Protein AF-A0A3C0PD38-F1 (afdb_monomer_lite)

pLDDT: mean 83.68, std 18.24, range [39.72, 98.31]

Foldseek 3Di:
DVVVPVVPPDPDDDPVNVVVVVVVQCQDPLRDGPLLLLLLCCCCPVVVQDADALVRSCVSSVHDSVCCVPPRVVSCVVVQQWDQDPRHIGGDPVVCVVVVHDRDPVNVVVVVVVVVVVVVVD

Secondary structure (DSSP, 8-state):
-HHHHHTTT-SS--HHHHHHHHHHT---TT---HHHHHHHHIIIIISTT--B-HHHHHHHHT--HHHIIIIIHHHHHHTTSEEEETTEEEE-HHHHHHTT-PPPHHHHHHHHHHHHHTTTT-

Structure (mmCIF, N/CA/C/O backbone):
data_AF-A0A3C0PD38-F1
#
_entry.id   AF-A0A3C0PD38-F1
#
loop_
_atom_site.group_PDB
_atom_site.id
_atom_site.type_symbol
_atom_site.label_atom_id
_atom_site.label_alt_id
_atom_site.label_comp_id
_atom_site.label_asym_id
_atom_site.label_entity_id
_atom_site.label_seq_id
_atom_site.pdbx_PDB_ins_code
_atom_site.Cartn_x
_atom_site.Cartn_y
_atom_site.Cartn_z
_atom_site.occupancy
_atom_site.B_iso_or_equiv
_atom_site.auth_seq_id
_atom_site.auth_comp_id
_atom_site.auth_asym_id
_atom_site.auth_atom_id
_atom_site.pdbx_PDB_model_num
ATOM 1 N N . ILE A 1 1 ? 17.548 2.638 -19.439 1.00 49.53 1 ILE A N 1
ATOM 2 C CA . ILE A 1 1 ? 17.293 2.794 -20.904 1.00 49.53 1 ILE A CA 1
ATOM 3 C C . ILE A 1 1 ? 18.590 3.065 -21.670 1.00 49.53 1 ILE A C 1
ATOM 5 O O . ILE A 1 1 ? 18.827 2.396 -22.665 1.00 49.53 1 ILE A O 1
ATOM 9 N N . ARG A 1 2 ? 19.456 3.977 -21.195 1.00 46.25 2 ARG A N 1
ATOM 10 C CA . ARG A 1 2 ? 20.795 4.201 -21.776 1.00 46.25 2 ARG A CA 1
ATOM 11 C C . ARG A 1 2 ? 21.690 2.953 -21.688 1.00 46.25 2 ARG A C 1
ATOM 13 O O . ARG A 1 2 ? 22.290 2.578 -22.685 1.00 46.25 2 ARG A O 1
ATOM 20 N N . ASP A 1 3 ? 21.625 2.231 -20.573 1.00 52.91 3 ASP A N 1
ATOM 21 C CA . ASP A 1 3 ? 22.458 1.035 -20.338 1.00 52.91 3 ASP A CA 1
ATOM 22 C C . ASP A 1 3 ? 22.044 -0.188 -21.184 1.00 52.91 3 ASP A C 1
ATOM 24 O O . ASP A 1 3 ? 22.813 -1.126 -21.360 1.00 52.91 3 ASP A O 1
ATOM 28 N N . PHE A 1 4 ? 20.839 -0.168 -21.770 1.00 50.34 4 PHE A N 1
ATOM 29 C CA . PHE A 1 4 ? 20.349 -1.220 -22.673 1.00 50.34 4 PHE A CA 1
ATOM 30 C C . PHE A 1 4 ? 20.846 -1.037 -24.118 1.00 50.34 4 PHE A C 1
ATOM 32 O O . PHE A 1 4 ? 20.855 -1.991 -24.895 1.00 50.34 4 PHE A O 1
ATOM 39 N N . ALA A 1 5 ? 21.255 0.183 -24.483 1.00 48.62 5 ALA A N 1
ATOM 40 C CA . ALA A 1 5 ? 21.698 0.519 -25.834 1.00 48.62 5 ALA A CA 1
ATOM 41 C C . ALA A 1 5 ? 23.164 0.125 -26.091 1.00 48.62 5 ALA A C 1
ATOM 43 O O . ALA A 1 5 ? 23.500 -0.248 -27.213 1.00 48.62 5 ALA A O 1
ATOM 44 N N . GLU A 1 6 ? 24.022 0.141 -25.065 1.00 50.97 6 GLU A N 1
ATOM 45 C CA . GLU A 1 6 ? 25.447 -0.198 -25.215 1.00 50.97 6 GLU A CA 1
ATOM 46 C C . GLU A 1 6 ? 25.694 -1.705 -25.390 1.00 50.97 6 GLU A C 1
ATOM 48 O O . GLU A 1 6 ? 26.597 -2.100 -26.123 1.00 50.97 6 GLU A O 1
ATOM 53 N N . VAL A 1 7 ? 24.859 -2.562 -24.794 1.00 54.03 7 VAL A N 1
ATOM 54 C CA . VAL A 1 7 ? 25.042 -4.028 -24.829 1.00 54.03 7 VAL A CA 1
ATOM 55 C C . VAL A 1 7 ? 24.660 -4.648 -26.184 1.00 54.03 7 VAL A C 1
ATOM 57 O O . VAL A 1 7 ? 25.161 -5.714 -26.535 1.00 54.03 7 VAL A O 1
ATOM 60 N N . TYR A 1 8 ? 23.804 -3.990 -26.975 1.00 49.66 8 TYR A N 1
ATOM 61 C CA . TYR A 1 8 ? 23.198 -4.590 -28.176 1.00 49.66 8 TYR A CA 1
ATOM 62 C C . TYR A 1 8 ? 23.693 -4.043 -29.521 1.00 49.66 8 TYR A C 1
ATOM 64 O O . TYR A 1 8 ? 23.211 -4.497 -30.559 1.00 49.66 8 TYR A O 1
ATOM 72 N N . GLY A 1 9 ? 24.655 -3.112 -29.532 1.00 49.47 9 GLY A N 1
ATOM 73 C CA . GLY A 1 9 ? 25.389 -2.732 -30.748 1.00 49.47 9 GLY A CA 1
ATOM 74 C C . GLY A 1 9 ? 24.512 -2.355 -31.953 1.00 49.47 9 GLY A C 1
ATOM 75 O O . GLY A 1 9 ? 24.813 -2.757 -33.076 1.00 49.47 9 GLY A O 1
ATOM 76 N N . LYS A 1 10 ? 23.406 -1.628 -31.739 1.00 45.59 10 LYS A N 1
ATOM 77 C CA . LYS A 1 10 ? 22.510 -1.175 -32.816 1.00 45.59 10 LYS A CA 1
ATOM 78 C C . LYS A 1 10 ? 22.329 0.344 -32.805 1.00 45.59 10 LYS A C 1
ATOM 80 O O . LYS A 1 10 ? 21.759 0.897 -31.873 1.00 45.59 10 LYS A O 1
ATOM 85 N N . ASP A 1 11 ? 22.711 0.980 -33.912 1.00 54.31 11 ASP A N 1
ATOM 86 C CA . ASP A 1 11 ? 22.660 2.434 -34.165 1.00 54.31 11 ASP A CA 1
ATOM 87 C C . ASP A 1 11 ? 21.245 3.047 -34.271 1.00 54.31 11 ASP A C 1
ATOM 89 O O . ASP A 1 11 ? 21.104 4.243 -34.534 1.00 54.31 11 ASP A O 1
ATOM 93 N N . LYS A 1 12 ? 20.167 2.267 -34.096 1.00 52.59 12 LYS A N 1
ATOM 94 C CA . LYS A 1 12 ? 18.786 2.773 -34.162 1.00 52.59 12 LYS A CA 1
ATOM 95 C C . LYS A 1 12 ? 17.900 2.129 -33.102 1.00 52.59 12 LYS A C 1
ATOM 97 O O . LYS A 1 12 ? 17.667 0.923 -33.125 1.00 52.59 12 LYS A O 1
ATOM 102 N N . ILE A 1 13 ? 17.389 2.968 -32.202 1.00 55.41 13 ILE A N 1
ATOM 103 C CA . ILE A 1 13 ? 16.310 2.634 -31.270 1.00 55.41 13 ILE A CA 1
ATOM 104 C C . ILE A 1 13 ? 15.042 2.461 -32.111 1.00 55.41 13 ILE A C 1
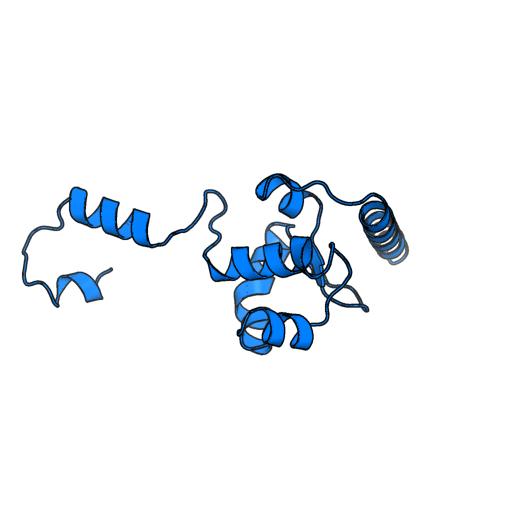ATOM 106 O O . ILE A 1 13 ? 14.515 3.431 -32.653 1.00 55.41 13 ILE A O 1
ATOM 110 N N . ASP A 1 14 ? 14.609 1.216 -32.285 1.00 62.34 14 ASP A N 1
ATOM 111 C CA . ASP A 1 14 ? 13.390 0.880 -33.016 1.00 62.34 14 ASP A CA 1
ATOM 112 C C . ASP A 1 14 ? 12.164 1.091 -32.115 1.00 62.34 14 ASP A C 1
ATOM 114 O O . ASP A 1 14 ? 12.176 0.707 -30.940 1.00 62.34 14 ASP A O 1
ATOM 118 N N . LEU A 1 15 ? 11.101 1.685 -32.664 1.00 62.34 15 LEU A N 1
ATOM 119 C CA . LEU A 1 15 ? 9.854 1.985 -31.952 1.00 62.34 15 LEU A CA 1
ATOM 120 C C . LEU A 1 15 ? 9.262 0.715 -31.315 1.00 62.34 15 LEU A C 1
ATOM 122 O O . LEU A 1 15 ? 8.740 0.754 -30.201 1.00 62.34 15 LEU A O 1
ATOM 126 N N . GLU A 1 16 ? 9.425 -0.425 -31.991 1.00 62.41 16 GLU A N 1
ATOM 127 C CA . GLU A 1 16 ? 8.956 -1.733 -31.534 1.00 62.41 16 GLU A CA 1
ATOM 128 C C . GLU A 1 16 ? 9.721 -2.241 -30.292 1.00 62.41 16 GLU A C 1
ATOM 130 O O . GLU A 1 16 ? 9.134 -2.848 -29.394 1.00 62.41 16 GLU A O 1
ATOM 135 N N . VAL A 1 17 ? 11.027 -1.957 -30.195 1.00 61.56 17 VAL A N 1
ATOM 136 C CA . VAL A 1 17 ? 11.865 -2.332 -29.039 1.00 61.56 17 VAL A CA 1
ATOM 137 C C . VAL A 1 17 ? 11.548 -1.443 -27.839 1.00 61.56 17 VAL A C 1
ATOM 139 O O . VAL A 1 17 ? 11.459 -1.940 -26.718 1.00 61.56 17 VAL A O 1
ATOM 142 N N . THR A 1 18 ? 11.306 -0.148 -28.059 1.00 60.69 18 THR A N 1
ATOM 143 C CA . THR A 1 18 ? 10.853 0.763 -26.998 1.00 60.69 18 THR A CA 1
ATOM 144 C C . THR A 1 18 ? 9.465 0.386 -26.485 1.00 60.69 18 THR A C 1
ATOM 146 O O . THR A 1 18 ? 9.264 0.358 -25.277 1.00 60.69 18 THR A O 1
ATOM 149 N N . GLN A 1 19 ? 8.523 0.026 -27.362 1.00 59.09 19 GLN A N 1
ATOM 150 C CA . GLN A 1 19 ? 7.186 -0.418 -26.948 1.00 59.09 19 GLN A CA 1
ATOM 151 C C . GLN A 1 19 ? 7.215 -1.739 -26.174 1.00 59.09 19 GLN A C 1
ATOM 153 O O . GLN A 1 19 ? 6.523 -1.868 -25.168 1.00 59.09 19 GLN A O 1
ATOM 158 N N . LYS A 1 20 ? 8.057 -2.700 -26.573 1.00 59.00 20 LYS A N 1
ATOM 159 C CA . LYS A 1 20 ? 8.270 -3.928 -25.791 1.00 59.00 20 LYS A CA 1
ATOM 160 C C . LYS A 1 20 ? 8.930 -3.642 -24.442 1.00 59.00 20 LYS A C 1
ATOM 162 O O . LYS A 1 20 ? 8.485 -4.191 -23.445 1.00 59.00 20 LYS A O 1
ATOM 167 N N . ALA A 1 21 ? 9.923 -2.755 -24.380 1.00 57.31 21 ALA A N 1
ATOM 168 C CA . ALA A 1 21 ? 10.560 -2.362 -23.121 1.00 57.31 21 ALA A CA 1
ATOM 169 C C . ALA A 1 21 ? 9.600 -1.623 -22.167 1.00 57.31 21 ALA A C 1
ATOM 171 O O . ALA A 1 21 ? 9.647 -1.863 -20.966 1.00 57.31 21 ALA A O 1
ATOM 172 N N . LEU A 1 22 ? 8.708 -0.772 -22.690 1.00 57.03 22 LEU A N 1
ATOM 173 C CA . LEU A 1 22 ? 7.661 -0.097 -21.911 1.00 57.03 22 LEU A CA 1
ATOM 174 C C . LEU A 1 22 ? 6.601 -1.085 -21.395 1.00 57.03 22 LEU A C 1
ATOM 176 O O . LEU A 1 22 ? 6.222 -0.998 -20.234 1.00 57.03 22 LEU A O 1
ATOM 180 N N . ASN A 1 23 ? 6.189 -2.063 -22.211 1.00 56.81 23 ASN A N 1
ATOM 181 C CA . ASN A 1 23 ? 5.272 -3.130 -21.784 1.00 56.81 23 ASN A CA 1
ATOM 182 C C . ASN A 1 23 ? 5.890 -4.081 -20.742 1.00 56.81 23 ASN A C 1
ATOM 184 O O . ASN A 1 23 ? 5.158 -4.663 -19.950 1.00 56.81 23 ASN A O 1
ATOM 188 N N . ILE A 1 24 ? 7.217 -4.239 -20.726 1.00 54.88 24 ILE A N 1
ATOM 189 C CA . ILE A 1 24 ? 7.940 -5.068 -19.745 1.00 54.88 24 ILE A CA 1
ATOM 190 C C . ILE A 1 24 ? 8.006 -4.405 -18.364 1.00 54.88 24 ILE A C 1
ATOM 192 O O . ILE A 1 24 ? 8.205 -5.102 -17.376 1.00 54.88 24 ILE A O 1
ATOM 196 N N . MET A 1 25 ? 7.831 -3.084 -18.259 1.00 58.78 25 MET A N 1
ATOM 197 C CA . MET A 1 25 ? 7.907 -2.425 -16.951 1.00 58.78 25 MET A CA 1
ATOM 198 C C . MET A 1 25 ? 6.689 -2.707 -16.058 1.00 58.78 25 MET A C 1
ATOM 200 O O . MET A 1 25 ? 6.743 -2.369 -14.885 1.00 58.78 25 MET A O 1
ATOM 204 N N . GLU A 1 26 ? 5.624 -3.337 -16.581 1.00 64.75 26 GLU A N 1
ATOM 205 C CA . GLU A 1 26 ? 4.433 -3.776 -15.821 1.00 64.75 26 GLU A CA 1
ATOM 206 C C . GLU A 1 26 ? 3.812 -2.689 -14.922 1.00 64.75 26 GLU A C 1
ATOM 208 O O . GLU A 1 26 ? 3.115 -2.981 -13.947 1.00 64.75 26 GLU A O 1
ATOM 213 N N . VAL A 1 27 ? 4.033 -1.421 -15.271 1.00 74.69 27 VAL A N 1
ATOM 214 C CA . VAL A 1 27 ? 3.495 -0.267 -14.557 1.00 74.69 27 VAL A CA 1
ATOM 215 C C . VAL A 1 27 ? 2.053 -0.046 -15.008 1.00 74.69 27 VAL A C 1
ATOM 217 O O . VAL A 1 27 ? 1.785 -0.034 -16.209 1.00 74.69 27 VAL A O 1
ATOM 220 N N . ASP A 1 28 ? 1.112 0.072 -14.070 1.00 83.25 28 ASP A N 1
ATOM 221 C CA . ASP A 1 28 ? -0.282 0.377 -14.428 1.00 83.25 28 ASP A CA 1
ATOM 222 C C . ASP A 1 28 ? -0.526 1.871 -14.707 1.00 83.25 28 ASP A C 1
ATOM 224 O O . ASP A 1 28 ? 0.374 2.706 -14.615 1.00 83.25 28 ASP A O 1
ATOM 228 N N . ASP A 1 29 ? -1.773 2.218 -15.029 1.00 81.88 29 ASP A N 1
ATOM 229 C CA . ASP A 1 29 ? -2.192 3.592 -15.331 1.00 81.88 29 ASP A CA 1
ATOM 230 C C . ASP A 1 29 ? -1.982 4.576 -14.161 1.00 81.88 29 ASP A C 1
ATOM 232 O O . ASP A 1 29 ? -1.978 5.791 -14.368 1.00 81.88 29 ASP A O 1
ATOM 236 N N . MET A 1 30 ? -1.805 4.072 -12.933 1.00 87.06 30 MET A N 1
ATOM 237 C CA . MET A 1 30 ? -1.493 4.862 -11.739 1.00 87.06 30 MET A CA 1
ATOM 238 C C . MET A 1 30 ? 0.005 4.915 -11.441 1.00 87.06 30 MET A C 1
ATOM 240 O O . MET A 1 30 ? 0.386 5.497 -10.433 1.00 87.06 30 MET A O 1
ATOM 244 N N . GLY A 1 31 ? 0.863 4.358 -12.296 1.00 87.69 31 GLY A N 1
ATOM 245 C CA . GLY A 1 31 ? 2.299 4.357 -12.056 1.00 87.69 31 GLY A CA 1
ATOM 246 C C . GLY A 1 31 ? 2.766 3.262 -11.096 1.00 87.69 31 GLY A C 1
ATOM 247 O O . GLY A 1 31 ? 3.928 3.300 -10.704 1.00 87.69 31 GLY A O 1
ATOM 248 N N . LEU A 1 32 ? 1.904 2.302 -10.729 1.00 91.88 32 LEU A N 1
ATOM 249 C CA . LEU A 1 32 ? 2.245 1.250 -9.770 1.00 91.88 32 LEU A CA 1
ATOM 250 C C . LEU A 1 32 ? 2.986 0.108 -10.450 1.00 91.88 32 LEU A C 1
ATOM 252 O O . LEU A 1 32 ? 2.487 -0.466 -11.428 1.00 91.88 32 LEU A O 1
ATOM 256 N N . ASP A 1 33 ? 4.135 -0.257 -9.896 1.00 91.44 33 ASP A N 1
ATOM 257 C CA . ASP A 1 33 ? 4.883 -1.435 -10.320 1.00 91.44 33 ASP A CA 1
ATOM 258 C C . ASP A 1 33 ? 4.364 -2.723 -9.648 1.00 91.44 33 ASP A C 1
ATOM 260 O O . ASP A 1 33 ? 3.334 -2.747 -8.964 1.00 91.44 33 ASP A O 1
ATOM 264 N N . TYR A 1 34 ? 5.051 -3.841 -9.886 1.00 91.88 34 TYR A N 1
ATOM 265 C CA . TYR A 1 34 ? 4.706 -5.126 -9.278 1.00 91.88 34 TYR A CA 1
ATOM 266 C C . TYR A 1 34 ? 4.734 -5.082 -7.742 1.00 91.88 34 TYR A C 1
ATOM 268 O O . TYR A 1 34 ? 3.852 -5.655 -7.095 1.00 91.88 34 TYR A O 1
ATOM 276 N N . THR A 1 35 ? 5.723 -4.415 -7.153 1.00 92.75 35 THR A N 1
ATOM 277 C CA . THR A 1 35 ? 5.927 -4.383 -5.704 1.00 92.75 35 THR A CA 1
ATOM 278 C C . THR A 1 35 ? 4.852 -3.546 -5.022 1.00 92.75 35 THR A C 1
ATOM 280 O O . THR A 1 35 ? 4.270 -4.000 -4.031 1.00 92.75 35 THR A O 1
ATOM 283 N N . ASP A 1 36 ? 4.492 -2.399 -5.602 1.00 95.12 36 ASP A N 1
ATOM 284 C CA . ASP A 1 36 ? 3.366 -1.580 -5.146 1.00 95.12 36 ASP A CA 1
ATOM 285 C C . ASP A 1 36 ? 2.066 -2.395 -5.120 1.00 95.12 36 ASP A C 1
ATOM 287 O O . ASP A 1 36 ? 1.373 -2.485 -4.097 1.00 95.12 36 ASP A O 1
ATOM 291 N N . LYS A 1 37 ? 1.754 -3.048 -6.248 1.00 95.81 37 LYS A 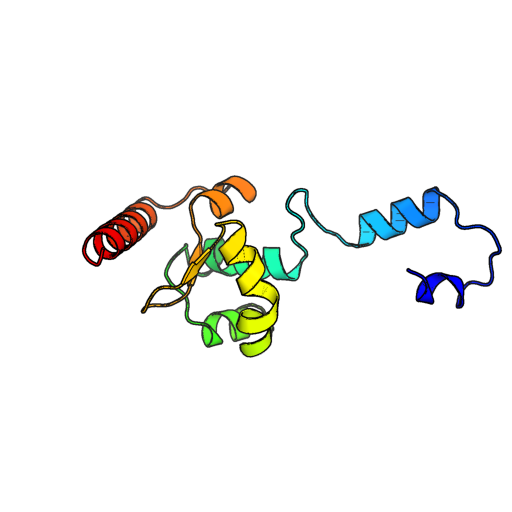N 1
ATOM 292 C CA . LYS A 1 37 ? 0.565 -3.897 -6.399 1.00 95.81 37 LYS A CA 1
ATOM 293 C C . LYS A 1 37 ? 0.572 -5.035 -5.386 1.00 95.81 37 LYS A C 1
ATOM 295 O O . LYS A 1 37 ? -0.449 -5.285 -4.746 1.00 95.81 37 LYS A O 1
ATOM 300 N N . ASN A 1 38 ? 1.712 -5.699 -5.203 1.00 96.75 38 ASN A N 1
ATOM 301 C CA . ASN A 1 38 ? 1.865 -6.795 -4.254 1.00 96.75 38 ASN A CA 1
ATOM 302 C C . ASN A 1 38 ? 1.622 -6.337 -2.807 1.00 96.75 38 ASN A C 1
ATOM 304 O O . ASN A 1 38 ? 0.916 -7.020 -2.062 1.00 96.75 38 ASN A O 1
ATOM 308 N N . LEU A 1 39 ? 2.131 -5.165 -2.412 1.00 97.62 39 LEU A N 1
ATOM 309 C CA . LEU A 1 39 ? 1.901 -4.591 -1.083 1.00 97.62 39 LEU A CA 1
ATOM 310 C C . LEU A 1 39 ? 0.405 -4.348 -0.834 1.00 97.62 39 LEU A C 1
ATOM 312 O O . LEU A 1 39 ? -0.146 -4.767 0.189 1.00 97.62 39 LEU A O 1
ATOM 316 N N . ILE A 1 40 ? -0.268 -3.706 -1.792 1.00 98.00 40 ILE A N 1
ATOM 317 C CA . ILE A 1 40 ? -1.686 -3.348 -1.691 1.00 98.00 40 ILE A CA 1
ATOM 318 C C . ILE A 1 40 ? -2.567 -4.597 -1.677 1.00 98.00 40 ILE A C 1
ATOM 320 O O . ILE A 1 40 ? -3.399 -4.760 -0.782 1.00 98.00 40 ILE A O 1
ATOM 324 N N . LEU A 1 41 ? -2.365 -5.508 -2.627 1.00 97.81 41 LEU A N 1
ATOM 325 C CA . LEU A 1 41 ? -3.136 -6.746 -2.716 1.00 97.81 41 LEU A CA 1
ATOM 326 C C . LEU A 1 41 ? -2.877 -7.658 -1.515 1.00 97.81 41 LEU A C 1
ATOM 328 O O . LEU A 1 41 ? -3.804 -8.304 -1.036 1.00 97.81 41 LEU A O 1
ATOM 332 N N . THR A 1 42 ? -1.672 -7.653 -0.942 1.00 98.31 42 THR A N 1
ATOM 333 C CA . THR A 1 42 ? -1.400 -8.353 0.319 1.00 98.31 42 THR A CA 1
ATOM 334 C C . THR A 1 42 ? -2.263 -7.796 1.454 1.00 98.31 42 THR A C 1
ATOM 336 O O . THR A 1 42 ? -2.915 -8.561 2.168 1.00 98.31 42 THR A O 1
ATOM 339 N N . MET A 1 43 ? -2.345 -6.473 1.614 1.00 98.19 43 MET A N 1
ATOM 340 C CA . MET A 1 43 ? -3.222 -5.862 2.623 1.00 98.19 43 MET A CA 1
ATOM 341 C C . MET A 1 43 ? -4.705 -6.178 2.386 1.00 98.19 43 MET A C 1
ATOM 343 O O . MET A 1 43 ? -5.420 -6.513 3.335 1.00 98.19 43 MET A O 1
ATOM 347 N N . ILE A 1 44 ? -5.171 -6.092 1.138 1.00 98.12 44 ILE A N 1
ATOM 348 C CA . ILE A 1 44 ? -6.583 -6.299 0.799 1.00 98.12 44 ILE A CA 1
ATOM 349 C C . ILE A 1 44 ? -6.966 -7.779 0.902 1.00 98.12 44 ILE A C 1
ATOM 351 O O . ILE A 1 44 ? -7.852 -8.122 1.684 1.00 98.12 44 ILE A O 1
ATOM 355 N N . ASP A 1 45 ? -6.286 -8.653 0.162 1.00 97.19 45 ASP A N 1
ATOM 356 C CA . ASP A 1 45 ? -6.710 -10.038 -0.050 1.00 97.19 45 ASP A CA 1
ATOM 357 C C . ASP A 1 45 ? -6.193 -10.979 1.055 1.00 97.19 45 ASP A C 1
ATOM 359 O O . ASP A 1 45 ? -6.911 -11.878 1.494 1.00 97.19 45 ASP A O 1
ATOM 363 N N . ARG A 1 46 ? -4.965 -10.779 1.561 1.00 97.06 46 ARG A N 1
ATOM 364 C CA . ARG A 1 46 ? -4.373 -11.674 2.579 1.00 97.06 46 ARG A CA 1
ATOM 365 C C . ARG A 1 46 ? -4.756 -11.280 4.001 1.00 97.06 46 ARG A C 1
ATOM 367 O O . ARG A 1 46 ? -4.998 -12.147 4.841 1.00 97.06 46 ARG A O 1
ATOM 374 N N . PHE A 1 47 ? -4.822 -9.980 4.278 1.00 97.00 47 PHE A N 1
ATOM 375 C CA . PHE A 1 47 ? -5.165 -9.452 5.602 1.00 97.00 47 PHE A CA 1
ATOM 376 C C . PHE A 1 47 ? -6.618 -8.977 5.721 1.00 97.00 47 PHE A C 1
ATOM 378 O O . PHE A 1 47 ? -7.018 -8.485 6.782 1.00 97.00 47 PHE A O 1
ATOM 385 N N . ASN A 1 48 ? -7.435 -9.179 4.679 1.00 96.12 48 ASN A N 1
ATOM 386 C CA . ASN A 1 48 ? -8.843 -8.772 4.629 1.00 96.12 48 ASN A CA 1
ATOM 387 C C . ASN A 1 48 ? -9.033 -7.282 4.966 1.00 96.12 48 ASN A C 1
ATOM 389 O O . ASN A 1 48 ? -9.973 -6.909 5.674 1.00 96.12 48 ASN A O 1
ATOM 393 N N . GLY A 1 49 ? -8.087 -6.439 4.547 1.00 94.56 49 GLY A N 1
ATOM 394 C CA . GLY A 1 49 ? -8.125 -5.001 4.783 1.00 94.56 49 GLY A CA 1
ATOM 395 C C . GLY A 1 49 ? -7.862 -4.548 6.218 1.00 94.56 49 GLY A C 1
ATOM 396 O O . GLY A 1 49 ? -7.979 -3.356 6.494 1.00 94.56 49 GLY A O 1
ATOM 397 N N . LYS A 1 50 ? -7.548 -5.456 7.150 1.00 95.31 50 LYS A N 1
ATOM 398 C CA . LYS A 1 50 ? -7.241 -5.091 8.543 1.00 95.31 50 LYS A CA 1
ATOM 399 C C . LYS A 1 50 ? -5.901 -4.343 8.621 1.00 95.31 50 LYS A C 1
ATOM 401 O O . LYS A 1 50 ? -5.040 -4.597 7.786 1.00 95.31 50 LYS A O 1
ATOM 406 N N . PRO A 1 51 ? -5.685 -3.477 9.632 1.00 96.12 51 PRO A N 1
ATOM 407 C CA . PRO A 1 51 ? -4.389 -2.833 9.838 1.00 96.12 51 PRO A CA 1
ATOM 408 C C . PRO A 1 51 ? -3.248 -3.853 9.961 1.00 96.12 51 PRO A C 1
ATOM 410 O O . PRO A 1 51 ? -3.363 -4.806 10.735 1.00 96.12 51 PRO A O 1
ATOM 413 N N . VAL A 1 52 ? -2.156 -3.637 9.222 1.00 97.81 52 VAL A N 1
ATOM 414 C CA . VAL A 1 52 ? -0.994 -4.542 9.176 1.00 97.81 52 VAL A CA 1
ATOM 415 C C . VAL A 1 52 ? 0.283 -3.814 9.601 1.00 97.81 52 VAL A C 1
ATOM 417 O O . VAL A 1 52 ? 0.555 -2.701 9.151 1.00 97.81 52 VAL A O 1
ATOM 420 N N . GLY A 1 53 ? 1.078 -4.419 10.485 1.00 98.00 53 GLY A N 1
ATOM 421 C CA . GLY A 1 53 ? 2.377 -3.871 10.894 1.00 98.00 53 GLY A CA 1
ATOM 422 C C . GLY A 1 53 ? 3.420 -3.919 9.770 1.00 98.00 53 GLY A C 1
ATOM 423 O O . GLY A 1 53 ? 3.329 -4.773 8.890 1.00 98.00 53 GLY A O 1
ATOM 424 N N . LEU A 1 54 ? 4.425 -3.036 9.821 1.00 97.88 54 LEU A N 1
ATOM 425 C CA . LEU A 1 54 ? 5.476 -2.948 8.792 1.00 97.88 54 LEU A CA 1
ATOM 426 C C . LEU A 1 54 ? 6.220 -4.273 8.613 1.00 97.88 54 LEU A C 1
ATOM 428 O O . LEU A 1 54 ? 6.265 -4.802 7.511 1.00 97.88 54 LEU A O 1
ATOM 432 N N . ASP A 1 55 ? 6.708 -4.857 9.709 1.00 98.00 55 ASP A N 1
ATOM 433 C CA . ASP A 1 55 ? 7.455 -6.122 9.682 1.00 98.00 55 ASP A CA 1
ATOM 434 C C . ASP A 1 55 ? 6.602 -7.287 9.158 1.00 98.00 55 ASP A C 1
ATOM 436 O O . ASP A 1 55 ? 7.086 -8.215 8.507 1.00 98.00 55 ASP A O 1
ATOM 440 N N . THR A 1 56 ? 5.294 -7.243 9.423 1.00 98.19 56 THR A N 1
ATOM 441 C CA . THR A 1 56 ? 4.341 -8.231 8.906 1.00 98.19 56 THR A CA 1
ATOM 442 C C . THR A 1 56 ? 4.132 -8.070 7.402 1.00 98.19 56 THR A C 1
ATOM 444 O O . THR A 1 56 ? 4.042 -9.076 6.701 1.00 98.19 56 THR A O 1
ATOM 447 N N . LEU A 1 57 ? 4.078 -6.835 6.896 1.00 97.50 57 LEU A N 1
ATOM 448 C CA . LEU A 1 57 ? 4.036 -6.583 5.456 1.00 97.50 57 LEU A CA 1
ATOM 449 C C . LEU A 1 57 ? 5.330 -7.035 4.788 1.00 97.50 57 LEU A C 1
ATOM 451 O O . LEU A 1 57 ? 5.252 -7.869 3.897 1.00 97.50 57 LEU A O 1
ATOM 455 N N . ALA A 1 58 ? 6.481 -6.593 5.297 1.00 97.88 58 ALA A N 1
ATOM 456 C CA . ALA A 1 58 ? 7.809 -6.967 4.815 1.00 97.88 58 ALA A CA 1
ATOM 457 C C . ALA A 1 58 ? 7.959 -8.491 4.681 1.00 97.88 58 ALA A C 1
ATOM 459 O O . ALA A 1 58 ? 8.216 -9.020 3.601 1.00 97.88 58 ALA A O 1
ATOM 460 N N . SER A 1 59 ? 7.667 -9.229 5.755 1.00 97.88 59 SER A N 1
ATOM 461 C CA . SER A 1 59 ? 7.722 -10.696 5.740 1.00 97.88 59 SER A CA 1
ATOM 462 C C . SER A 1 59 ? 6.691 -11.359 4.820 1.00 97.88 59 SER A C 1
ATOM 464 O O . SER A 1 59 ? 6.945 -12.447 4.305 1.00 97.88 59 SER A O 1
ATOM 466 N N . SER A 1 60 ? 5.530 -10.736 4.598 1.00 97.38 60 SER A N 1
ATOM 467 C CA . SER A 1 60 ? 4.477 -11.294 3.739 1.00 97.38 60 SER 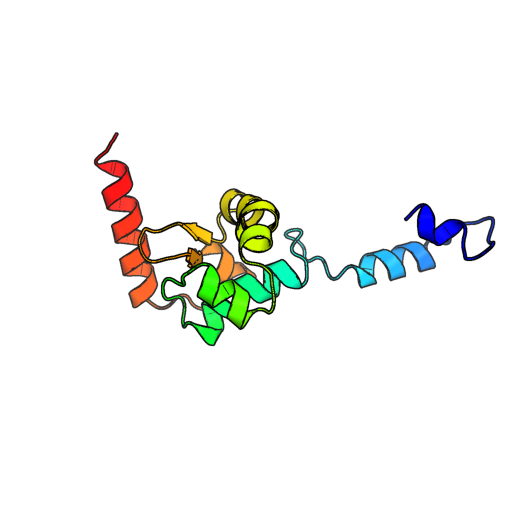A CA 1
ATOM 468 C C . SER A 1 60 ? 4.718 -11.046 2.254 1.00 97.38 60 SER A C 1
ATOM 470 O O . SER A 1 60 ? 4.286 -11.871 1.447 1.00 97.38 60 SER A O 1
ATOM 472 N N . THR A 1 61 ? 5.375 -9.938 1.908 1.00 96.12 61 THR A N 1
ATOM 473 C CA . THR A 1 61 ? 5.706 -9.555 0.530 1.00 96.12 61 THR A CA 1
ATOM 474 C C . THR A 1 61 ? 7.109 -9.984 0.109 1.00 96.12 61 THR A C 1
ATOM 476 O O . THR A 1 61 ? 7.368 -10.042 -1.088 1.00 96.12 61 THR A O 1
ATOM 479 N N . GLY A 1 62 ? 7.984 -10.337 1.058 1.00 96.38 62 GLY A N 1
ATOM 480 C CA . GLY A 1 62 ? 9.388 -10.666 0.790 1.00 96.38 62 GLY A CA 1
ATOM 481 C C . GLY A 1 62 ? 10.285 -9.436 0.628 1.00 96.38 62 GLY A C 1
ATOM 482 O O . GLY A 1 62 ? 11.401 -9.564 0.133 1.00 96.38 62 GLY A O 1
ATOM 483 N N . GLU A 1 63 ? 9.799 -8.269 1.045 1.00 96.88 63 GLU A N 1
ATOM 484 C CA . GLU A 1 63 ? 10.499 -6.989 0.949 1.00 96.88 63 GLU A CA 1
ATOM 485 C C . GLU A 1 63 ? 11.186 -6.630 2.270 1.00 96.88 63 GLU A C 1
ATOM 487 O O . GLU A 1 63 ? 10.856 -7.158 3.334 1.00 96.88 63 GLU A O 1
ATOM 492 N N . ASP A 1 64 ? 12.123 -5.687 2.214 1.00 97.81 64 ASP A N 1
ATOM 493 C CA . ASP A 1 64 ? 12.705 -5.082 3.409 1.00 97.81 64 ASP A CA 1
ATOM 494 C C . ASP A 1 64 ? 11.775 -4.002 3.996 1.00 97.81 64 ASP A C 1
ATOM 496 O O . ASP A 1 64 ? 11.183 -3.195 3.277 1.00 97.81 64 ASP A O 1
ATOM 500 N N . ALA A 1 65 ? 11.660 -3.979 5.326 1.00 97.81 65 ALA A N 1
ATOM 501 C CA . ALA A 1 65 ? 10.779 -3.067 6.053 1.00 97.81 65 ALA A CA 1
ATOM 502 C C . ALA A 1 65 ? 11.122 -1.589 5.809 1.00 97.81 65 ALA A C 1
ATOM 504 O O . ALA A 1 65 ? 10.220 -0.791 5.549 1.00 97.81 65 ALA A O 1
ATOM 505 N N . ASN A 1 66 ? 12.409 -1.231 5.845 1.00 97.81 66 ASN A N 1
ATOM 506 C CA . ASN A 1 66 ? 12.835 0.148 5.600 1.00 97.81 66 ASN A CA 1
ATOM 507 C C . ASN A 1 66 ? 12.587 0.528 4.142 1.00 97.81 66 ASN A C 1
ATOM 509 O O . ASN A 1 66 ? 12.158 1.634 3.858 1.00 97.81 66 ASN A O 1
ATOM 513 N N . THR A 1 67 ? 12.770 -0.408 3.213 1.00 96.88 67 THR A N 1
ATOM 514 C CA . THR A 1 67 ? 12.467 -0.172 1.796 1.00 96.88 67 THR A CA 1
ATOM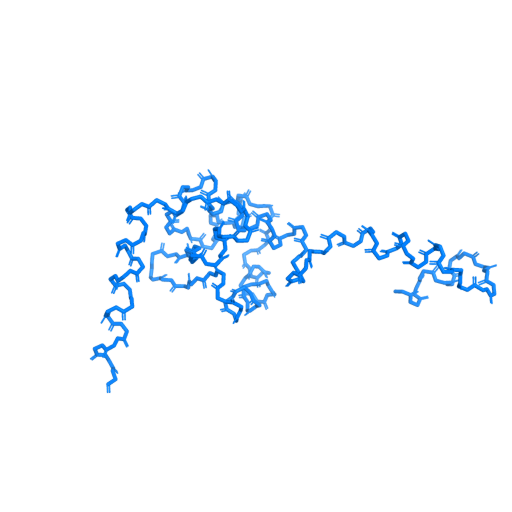 515 C C . THR A 1 67 ? 10.973 0.105 1.580 1.00 96.88 67 THR A C 1
ATOM 517 O O . THR A 1 67 ? 10.623 1.052 0.877 1.00 96.88 67 THR A O 1
ATOM 520 N N . ILE A 1 68 ? 10.075 -0.644 2.235 1.00 97.44 68 ILE A N 1
ATOM 521 C CA . ILE A 1 68 ? 8.635 -0.324 2.254 1.00 97.44 68 ILE A CA 1
ATOM 522 C C . ILE A 1 68 ? 8.395 1.096 2.764 1.00 97.44 68 ILE A C 1
ATOM 524 O O . ILE A 1 68 ? 7.700 1.865 2.102 1.00 97.44 68 ILE A O 1
ATOM 528 N N . GLU A 1 69 ? 8.964 1.452 3.911 1.00 97.50 69 GLU A N 1
ATOM 529 C CA . GLU A 1 69 ? 8.714 2.745 4.548 1.00 97.50 69 GLU A CA 1
ATOM 530 C C . GLU A 1 69 ? 9.313 3.944 3.791 1.00 97.50 69 GLU A C 1
ATOM 532 O O . GLU A 1 69 ? 8.647 4.977 3.674 1.00 97.50 69 GLU A O 1
ATOM 537 N N . ASP A 1 70 ? 10.530 3.804 3.272 1.00 97.12 70 ASP A N 1
ATOM 538 C CA . ASP A 1 70 ? 11.326 4.903 2.722 1.00 97.12 70 ASP A CA 1
ATOM 539 C C . ASP A 1 70 ? 11.166 5.061 1.205 1.00 97.12 70 ASP A C 1
ATOM 541 O O . ASP A 1 70 ? 11.359 6.160 0.680 1.00 97.12 70 ASP A O 1
ATOM 545 N N . VAL A 1 71 ? 10.820 3.983 0.489 1.00 95.88 71 VAL A N 1
ATOM 546 C CA . VAL A 1 71 ? 10.752 3.974 -0.982 1.00 95.88 71 VAL A CA 1
ATOM 547 C C . VAL A 1 71 ? 9.312 3.895 -1.479 1.00 95.88 71 VAL A C 1
ATOM 549 O O . VAL A 1 71 ? 8.889 4.760 -2.245 1.00 95.88 71 VAL A O 1
ATOM 552 N N . TYR A 1 72 ? 8.542 2.898 -1.037 1.00 94.88 72 TYR A N 1
ATOM 553 C CA . TYR A 1 72 ? 7.228 2.604 -1.626 1.00 94.88 72 TYR A CA 1
ATOM 554 C C . TYR A 1 72 ? 6.083 3.391 -0.967 1.00 94.88 72 TYR A C 1
ATOM 556 O O . TYR A 1 72 ? 5.278 4.048 -1.634 1.00 94.88 72 TYR A O 1
ATOM 564 N N . GLU A 1 73 ? 6.011 3.389 0.367 1.00 95.62 73 GLU A N 1
ATOM 565 C CA . GLU A 1 73 ? 4.937 4.054 1.112 1.00 95.62 73 GLU A CA 1
ATOM 566 C C . GLU A 1 73 ? 4.739 5.542 0.785 1.00 95.62 73 GLU A C 1
ATOM 568 O O . GLU A 1 73 ? 3.574 5.948 0.712 1.00 95.62 73 GLU A O 1
ATOM 573 N N . PRO A 1 74 ? 5.788 6.371 0.588 1.00 97.06 74 PRO A N 1
ATOM 574 C CA . PRO A 1 74 ? 5.605 7.798 0.335 1.00 97.06 74 PRO A CA 1
ATOM 575 C C . PRO A 1 74 ? 4.672 8.068 -0.848 1.00 97.06 74 PRO A C 1
ATOM 577 O O . PRO A 1 74 ? 3.777 8.912 -0.750 1.00 97.06 74 PRO A O 1
ATOM 580 N N . TYR A 1 75 ? 4.817 7.298 -1.930 1.00 96.25 75 TYR A N 1
ATOM 581 C CA . TYR A 1 75 ? 3.968 7.436 -3.107 1.00 96.25 75 TYR A CA 1
ATOM 582 C C . TYR A 1 75 ? 2.539 6.953 -2.840 1.00 96.25 75 TYR A C 1
ATOM 584 O O . TYR A 1 75 ? 1.580 7.684 -3.099 1.00 96.25 75 TYR A O 1
ATOM 592 N N . LEU A 1 76 ? 2.382 5.767 -2.245 1.00 97.25 76 LEU A N 1
ATOM 593 C CA . LEU A 1 76 ? 1.071 5.175 -1.950 1.00 97.25 76 LEU A CA 1
ATOM 594 C C . LEU A 1 76 ? 0.238 6.021 -0.972 1.00 97.25 76 LEU A C 1
ATOM 596 O O . LEU A 1 76 ? -0.990 6.104 -1.097 1.00 97.25 76 LEU A O 1
ATOM 600 N N . LEU A 1 77 ? 0.898 6.675 -0.011 1.00 96.69 77 LEU A N 1
ATOM 601 C CA . LEU A 1 77 ? 0.288 7.657 0.886 1.00 96.69 77 LEU A CA 1
ATOM 602 C C . LEU A 1 77 ? -0.148 8.904 0.110 1.00 96.69 77 LEU A C 1
ATOM 604 O O . LEU A 1 77 ? -1.290 9.344 0.251 1.00 96.69 77 LEU A O 1
ATOM 608 N N . GLN A 1 78 ? 0.730 9.444 -0.741 1.00 96.44 78 GLN A N 1
ATOM 609 C CA . GLN A 1 78 ? 0.461 10.649 -1.528 1.00 96.44 78 GLN A CA 1
ATOM 610 C C . GLN A 1 78 ? -0.741 10.479 -2.465 1.00 96.44 78 GLN A C 1
ATOM 612 O O . GLN A 1 78 ? -1.576 11.379 -2.568 1.00 96.44 78 GLN A O 1
ATOM 617 N N . ILE A 1 79 ? -0.867 9.329 -3.131 1.00 95.44 79 ILE A N 1
ATOM 618 C CA . ILE A 1 79 ? -2.001 9.063 -4.028 1.00 95.44 79 ILE A CA 1
ATOM 619 C C . ILE A 1 79 ? -3.272 8.633 -3.284 1.00 95.44 79 ILE A C 1
ATOM 621 O O . ILE A 1 79 ? -4.308 8.449 -3.930 1.00 95.44 79 ILE A O 1
ATOM 625 N N . GLY A 1 80 ? -3.220 8.488 -1.955 1.00 96.00 80 GLY A N 1
ATOM 626 C CA . GLY A 1 80 ? -4.360 8.136 -1.108 1.00 96.00 80 GLY A CA 1
ATOM 627 C C . GLY A 1 80 ? -4.785 6.672 -1.208 1.00 96.00 80 GLY A C 1
ATOM 628 O O . GLY A 1 80 ? -5.967 6.368 -1.047 1.00 96.00 80 GLY A O 1
ATOM 629 N N . PHE A 1 81 ? -3.852 5.768 -1.506 1.00 97.56 81 PHE A N 1
ATOM 630 C CA . PHE A 1 81 ? -4.115 4.329 -1.569 1.00 97.56 81 PHE A CA 1
ATOM 631 C C . PHE A 1 81 ? -4.016 3.672 -0.195 1.00 97.56 81 PHE A C 1
ATOM 633 O O . PHE A 1 81 ? -4.769 2.742 0.098 1.00 97.56 81 PHE A O 1
ATOM 640 N N . ILE A 1 82 ? -3.134 4.176 0.666 1.00 97.31 82 ILE A N 1
ATOM 641 C CA . ILE A 1 82 ? -2.944 3.669 2.026 1.00 97.31 82 ILE A CA 1
ATOM 642 C C . ILE A 1 82 ? -2.976 4.803 3.051 1.00 97.31 82 ILE A C 1
ATOM 644 O O . ILE A 1 82 ? -2.861 5.978 2.709 1.00 97.31 82 ILE A O 1
ATOM 648 N N . ALA A 1 83 ? -3.118 4.441 4.322 1.00 96.19 83 ALA A N 1
ATOM 649 C CA . ALA A 1 83 ? -2.916 5.327 5.459 1.00 96.19 83 ALA A CA 1
ATOM 650 C C . ALA A 1 83 ? -2.106 4.623 6.553 1.00 96.19 83 ALA A C 1
ATOM 652 O O . ALA A 1 83 ? -2.237 3.411 6.758 1.00 96.19 83 ALA A O 1
ATOM 653 N N . ARG A 1 84 ? -1.306 5.398 7.295 1.00 95.25 84 ARG A N 1
ATOM 654 C CA . ARG A 1 84 ? -0.675 4.945 8.540 1.00 95.25 84 ARG A CA 1
ATOM 655 C C . ARG A 1 84 ? -1.654 5.113 9.699 1.00 95.25 84 ARG A C 1
ATOM 657 O O . ARG A 1 84 ? -2.336 6.127 9.811 1.00 95.25 84 ARG A O 1
ATOM 664 N N . THR A 1 85 ? -1.700 4.119 10.575 1.00 92.88 85 THR A N 1
ATOM 665 C CA . THR A 1 85 ? -2.468 4.150 11.823 1.00 92.88 85 THR A CA 1
ATOM 666 C C . THR A 1 85 ? -1.584 3.630 12.960 1.00 92.88 85 THR A C 1
ATOM 668 O O . THR A 1 85 ? -0.640 2.881 12.689 1.00 92.88 85 THR A O 1
ATOM 671 N N . PRO A 1 86 ? -1.905 3.913 14.236 1.00 90.94 86 PRO A N 1
ATOM 672 C CA . PRO A 1 86 ? -1.183 3.326 15.370 1.00 90.94 86 PRO A CA 1
ATOM 673 C C . PRO A 1 86 ? -1.179 1.788 15.376 1.00 90.94 86 PRO A C 1
ATOM 675 O O . PRO A 1 86 ? -0.321 1.167 15.993 1.00 90.94 86 PRO A O 1
ATOM 678 N N . ARG A 1 87 ? -2.147 1.162 14.693 1.00 90.75 87 ARG A N 1
ATOM 679 C CA . ARG A 1 87 ? -2.306 -0.297 14.608 1.00 90.75 87 ARG A CA 1
ATOM 680 C C . ARG A 1 87 ? -1.659 -0.909 13.363 1.00 90.75 87 ARG A C 1
ATOM 682 O O . ARG A 1 87 ? -1.735 -2.121 13.196 1.00 90.75 87 ARG A O 1
ATOM 689 N N . GLY A 1 88 ? -1.069 -0.095 12.487 1.00 95.06 88 GLY A N 1
ATOM 690 C CA . GLY A 1 88 ? -0.485 -0.534 11.221 1.00 95.06 88 GLY A CA 1
ATOM 691 C C . GLY A 1 88 ? -0.982 0.251 10.008 1.00 95.06 88 GLY A C 1
ATOM 692 O O . GLY A 1 88 ? -1.674 1.262 10.131 1.00 95.06 88 GLY A O 1
ATOM 693 N N . ARG A 1 89 ? -0.612 -0.221 8.820 1.00 97.19 89 ARG A N 1
ATOM 694 C CA . ARG A 1 89 ? -1.006 0.329 7.523 1.00 97.19 89 ARG A CA 1
ATOM 695 C C . ARG A 1 89 ? -2.351 -0.249 7.110 1.00 97.19 89 ARG A C 1
ATOM 697 O O . ARG A 1 89 ? -2.627 -1.418 7.375 1.00 97.19 89 ARG A O 1
ATOM 704 N N . ILE A 1 90 ? -3.183 0.572 6.481 1.00 97.06 90 ILE A N 1
ATOM 705 C CA . ILE A 1 90 ? -4.503 0.173 5.990 1.00 97.06 90 ILE A CA 1
ATOM 706 C C . ILE A 1 90 ? -4.732 0.715 4.581 1.00 97.06 90 ILE A C 1
ATOM 708 O O . ILE A 1 90 ? -4.373 1.857 4.295 1.00 97.06 90 ILE A O 1
ATOM 712 N N . CYS A 1 91 ? -5.353 -0.080 3.709 1.00 97.94 91 CYS A N 1
ATOM 713 C CA . CYS A 1 91 ? -5.780 0.379 2.389 1.00 97.94 91 CYS A CA 1
ATOM 714 C C . CYS A 1 91 ? -7.037 1.251 2.486 1.00 97.94 91 CYS A C 1
ATOM 716 O O . CYS A 1 91 ? -7.995 0.921 3.188 1.00 97.94 91 CYS A O 1
ATOM 718 N N . LEU A 1 92 ? -7.042 2.352 1.742 1.00 97.12 92 LEU A N 1
ATOM 719 C CA . LEU A 1 92 ? -8.170 3.265 1.609 1.00 97.12 92 LEU A CA 1
ATOM 720 C C . LEU A 1 92 ? -9.042 2.890 0.410 1.00 97.12 92 LEU A C 1
ATOM 722 O O . LEU A 1 92 ? -8.644 2.116 -0.454 1.00 97.12 92 LEU A O 1
ATOM 726 N N . GLN A 1 93 ? -10.234 3.485 0.341 1.00 96.31 93 GLN A N 1
ATOM 727 C CA . GLN A 1 93 ? -11.256 3.188 -0.668 1.00 96.31 93 GLN A CA 1
ATOM 728 C C . GLN A 1 93 ? -10.712 3.219 -2.108 1.00 96.31 93 GLN A C 1
ATOM 730 O O . GLN A 1 93 ? -11.026 2.328 -2.890 1.00 96.31 93 GLN A O 1
ATOM 735 N N . LYS A 1 94 ? -9.825 4.173 -2.420 1.00 95.81 94 LYS A N 1
ATOM 736 C CA . LYS A 1 94 ? -9.220 4.326 -3.749 1.00 95.81 94 LYS A CA 1
ATOM 737 C C . LYS A 1 94 ? -8.407 3.103 -4.190 1.00 95.81 94 LYS A C 1
ATOM 739 O O . LYS A 1 94 ? -8.454 2.737 -5.356 1.00 95.81 94 LYS A O 1
ATOM 744 N N . ALA A 1 95 ? -7.706 2.444 -3.264 1.00 97.31 95 ALA A N 1
ATOM 745 C CA . ALA A 1 95 ? -6.976 1.217 -3.573 1.00 97.31 95 ALA A CA 1
ATOM 746 C C . ALA A 1 95 ? -7.937 0.072 -3.924 1.00 97.31 95 ALA A C 1
ATOM 748 O O . ALA A 1 95 ? -7.717 -0.643 -4.891 1.00 97.31 95 ALA A O 1
ATOM 749 N N . TYR A 1 96 ? -9.036 -0.078 -3.182 1.00 97.50 96 TYR A N 1
ATOM 750 C CA . TYR A 1 96 ? -10.036 -1.106 -3.486 1.00 97.50 96 TYR A CA 1
ATOM 751 C C . TYR A 1 96 ? -10.674 -0.885 -4.857 1.00 97.50 96 TYR A C 1
ATOM 753 O O . TYR A 1 96 ? -10.789 -1.831 -5.625 1.00 97.50 96 TYR A O 1
ATOM 761 N N . GLU A 1 97 ? -11.035 0.358 -5.173 1.00 96.19 97 GLU A N 1
ATOM 762 C CA . GLU A 1 97 ? -11.588 0.731 -6.480 1.00 96.19 97 GLU A CA 1
ATOM 763 C C . GLU A 1 97 ? -10.606 0.446 -7.617 1.00 96.19 97 GLU A C 1
ATOM 765 O O . GLU A 1 97 ? -11.009 -0.104 -8.634 1.00 96.19 97 GLU A O 1
ATOM 770 N N . HIS A 1 98 ? -9.320 0.751 -7.424 1.00 96.38 98 HIS A N 1
ATOM 771 C CA . HIS A 1 98 ? -8.282 0.503 -8.427 1.00 96.38 98 HIS A CA 1
ATOM 772 C C . HIS A 1 98 ? -8.086 -0.984 -8.751 1.00 96.38 98 HIS A C 1
ATOM 774 O O . HIS A 1 98 ? -7.809 -1.332 -9.893 1.00 96.38 98 HIS A O 1
ATOM 780 N N . PHE A 1 99 ? -8.239 -1.868 -7.763 1.00 95.50 99 PHE A N 1
ATOM 781 C CA . PHE A 1 99 ? -8.076 -3.319 -7.938 1.00 95.50 99 PHE A CA 1
ATOM 782 C C . PHE A 1 99 ? -9.405 -4.076 -8.105 1.00 95.50 99 PHE A C 1
ATOM 784 O O . PHE A 1 99 ? -9.439 -5.300 -7.929 1.00 95.50 99 PHE A O 1
ATOM 791 N N . ASP A 1 100 ? -10.505 -3.374 -8.398 1.00 96.31 100 ASP A N 1
ATOM 792 C CA . ASP A 1 100 ? -11.853 -3.948 -8.526 1.00 96.31 100 ASP A CA 1
ATOM 793 C C . ASP A 1 100 ? -12.258 -4.818 -7.316 1.00 96.31 100 ASP A C 1
ATOM 795 O O . ASP A 1 100 ? -12.866 -5.887 -7.433 1.00 96.31 100 ASP A O 1
ATOM 799 N N . ARG A 1 101 ? -11.888 -4.379 -6.109 1.00 96.25 101 ARG A N 1
ATOM 800 C CA . ARG A 1 101 ? -12.210 -5.038 -4.838 1.00 96.25 101 ARG A CA 1
ATOM 801 C C . ARG A 1 101 ? -13.317 -4.294 -4.105 1.00 96.25 101 ARG A C 1
ATOM 803 O O . ARG A 1 101 ? -13.430 -3.073 -4.153 1.00 96.25 101 ARG A O 1
ATOM 810 N N . GLN A 1 102 ? -14.122 -5.033 -3.345 1.00 94.81 102 GLN A N 1
ATOM 811 C CA . GLN A 1 102 ? -15.105 -4.434 -2.444 1.00 94.81 102 GLN A CA 1
ATOM 812 C C . GLN A 1 102 ? -14.497 -4.229 -1.059 1.00 94.81 102 GLN A C 1
ATOM 814 O O . GLN A 1 102 ? -14.068 -5.186 -0.416 1.00 94.81 102 GLN A O 1
ATOM 819 N N . MET A 1 103 ? -14.494 -2.984 -0.578 1.00 95.31 103 MET A N 1
ATOM 820 C CA . MET A 1 103 ? -14.093 -2.698 0.797 1.00 95.31 103 MET A CA 1
ATOM 821 C C . MET A 1 103 ? -15.139 -3.255 1.779 1.00 95.31 103 MET A C 1
ATOM 823 O O . MET A 1 103 ? -16.310 -2.867 1.683 1.00 95.31 103 MET A O 1
ATOM 827 N N . PRO A 1 104 ? -14.744 -4.099 2.753 1.00 93.06 104 PRO A N 1
ATOM 828 C CA . PRO A 1 104 ? -15.663 -4.592 3.773 1.00 93.06 104 PRO A CA 1
ATOM 829 C C . PRO A 1 104 ? -16.238 -3.451 4.624 1.00 93.06 104 PRO A C 1
ATOM 831 O O . PRO A 1 104 ? -15.514 -2.534 5.015 1.00 93.06 104 PRO A O 1
ATOM 834 N N . GLU A 1 105 ? -17.521 -3.533 4.986 1.00 92.69 105 GLU A N 1
ATOM 835 C CA . GLU A 1 105 ? -18.181 -2.516 5.828 1.00 92.69 105 GLU A CA 1
ATOM 836 C C . GLU A 1 105 ? -17.474 -2.310 7.175 1.00 92.69 105 GLU A C 1
ATOM 838 O O . GLU A 1 105 ? -17.336 -1.182 7.642 1.00 92.69 105 GLU A O 1
ATOM 843 N N . SER A 1 106 ? -16.931 -3.382 7.762 1.00 91.00 106 SER A N 1
ATOM 844 C CA . SER A 1 106 ? -16.139 -3.304 8.995 1.00 91.00 106 SER A CA 1
ATOM 845 C C . SER A 1 106 ? -14.907 -2.405 8.856 1.00 91.00 106 SER A C 1
ATOM 847 O O . SER A 1 106 ? -14.544 -1.713 9.804 1.00 91.00 106 SER A O 1
ATOM 849 N N . ILE A 1 107 ? -14.283 -2.373 7.677 1.00 92.50 107 ILE A N 1
ATOM 850 C CA . ILE A 1 107 ? -13.123 -1.526 7.388 1.00 92.50 107 ILE A CA 1
ATOM 851 C C . ILE A 1 107 ? -13.554 -0.082 7.114 1.00 92.50 107 ILE A C 1
ATOM 853 O O . ILE A 1 107 ? -12.904 0.851 7.592 1.00 92.50 107 ILE A O 1
ATOM 857 N N . LYS A 1 108 ? -14.691 0.125 6.434 1.00 89.69 108 LYS A N 1
ATOM 858 C CA . LYS A 1 108 ? -15.264 1.468 6.235 1.00 89.69 108 LYS A CA 1
ATOM 859 C C . LYS A 1 108 ? -15.526 2.174 7.566 1.00 89.69 108 LYS A C 1
ATOM 861 O O . LYS A 1 108 ? -15.213 3.360 7.692 1.00 89.69 108 LYS A O 1
ATOM 866 N N . SER A 1 109 ? -16.044 1.454 8.565 1.00 88.31 109 SER A N 1
ATOM 867 C CA . SER A 1 109 ? -16.248 1.983 9.920 1.00 88.31 109 SER A CA 1
ATOM 868 C C . SER A 1 109 ? -14.938 2.438 10.566 1.00 88.31 109 SER A C 1
ATOM 870 O O . SER A 1 109 ? -14.860 3.576 11.025 1.00 88.31 109 SER A O 1
ATOM 872 N N . VAL A 1 110 ? -13.887 1.612 10.509 1.00 86.25 110 VAL A N 1
ATOM 873 C CA . VAL A 1 110 ? -12.558 1.948 11.056 1.00 86.25 110 VAL A CA 1
ATOM 874 C C . VAL A 1 110 ? -11.986 3.210 10.401 1.00 86.25 110 VAL A C 1
ATOM 876 O O . VAL A 1 110 ? -11.500 4.103 11.090 1.00 86.25 110 VAL A O 1
ATOM 879 N N . ILE A 1 111 ? -12.078 3.336 9.074 1.00 85.75 111 ILE A N 1
ATOM 880 C CA . ILE A 1 111 ? -11.579 4.522 8.355 1.00 85.75 111 ILE A CA 1
ATOM 881 C C . ILE A 1 111 ? -12.373 5.780 8.730 1.00 85.75 111 ILE A C 1
ATOM 883 O O . ILE A 1 111 ? -11.804 6.870 8.821 1.00 85.75 111 ILE A O 1
ATOM 887 N N . LYS A 1 112 ? -13.685 5.654 8.952 1.00 85.50 112 LYS A N 1
ATOM 888 C CA . LYS A 1 112 ? -14.532 6.771 9.383 1.00 85.50 112 LYS A CA 1
ATOM 889 C C . LYS A 1 112 ? -14.145 7.272 10.777 1.00 85.50 112 LYS A C 1
ATOM 891 O O . LYS A 1 112 ? -14.099 8.483 10.976 1.00 85.50 112 LYS A O 1
ATOM 896 N N . GLU A 1 113 ? -13.840 6.365 11.701 1.00 82.50 113 GLU A N 1
ATOM 897 C CA . GLU A 1 113 ? -13.362 6.696 13.051 1.00 82.50 113 GLU A CA 1
ATOM 898 C C . GLU A 1 113 ? -12.012 7.422 12.999 1.00 82.50 113 GLU A C 1
ATOM 900 O O . GLU A 1 113 ? -11.888 8.519 13.538 1.00 82.50 113 GLU A O 1
ATOM 905 N N . LEU A 1 114 ? -11.051 6.901 12.227 1.00 76.81 114 LEU A N 1
ATOM 906 C CA . LEU A 1 114 ? -9.735 7.529 12.047 1.00 76.81 114 LEU A CA 1
ATOM 907 C C . LEU A 1 114 ? -9.825 8.965 11.505 1.00 76.81 114 LEU A C 1
ATOM 909 O O . LEU A 1 114 ? -9.072 9.843 11.918 1.00 76.81 114 LEU A O 1
ATOM 913 N N . LYS A 1 115 ? -10.752 9.228 10.575 1.00 76.25 115 LYS A N 1
ATOM 914 C CA . LYS A 1 115 ? -10.981 10.584 10.047 1.00 76.25 115 LYS A CA 1
ATOM 915 C C . LYS A 1 115 ? -11.639 11.511 11.068 1.00 76.25 115 LYS A C 1
ATOM 917 O O . LYS A 1 115 ? -11.364 12.703 11.043 1.00 76.25 115 LYS A O 1
ATOM 922 N N . ALA A 1 116 ? -12.508 10.989 11.930 1.00 71.62 116 ALA A N 1
ATOM 923 C CA . ALA A 1 116 ? -13.192 11.782 12.946 1.00 71.62 116 ALA A CA 1
ATOM 924 C C . ALA A 1 116 ? -12.251 12.220 14.077 1.00 71.62 116 ALA A C 1
ATOM 926 O O . ALA A 1 116 ? -12.420 13.317 14.606 1.00 71.62 116 ALA A O 1
ATOM 927 N N . ASP A 1 117 ? -11.261 11.395 14.420 1.00 62.25 117 ASP A N 1
ATOM 928 C CA . ASP A 1 117 ? -10.280 11.725 15.457 1.00 62.25 117 ASP A CA 1
ATOM 929 C C . ASP A 1 117 ? -9.269 12.777 14.975 1.00 62.25 117 ASP A C 1
ATOM 931 O O . ASP A 1 117 ? -9.017 13.739 15.690 1.00 62.25 117 ASP A O 1
ATOM 935 N N . ASN A 1 118 ? -8.828 12.716 13.712 1.00 59.22 118 ASN A N 1
ATOM 936 C CA . ASN A 1 118 ? -7.943 13.736 13.122 1.00 59.22 118 ASN A CA 1
ATOM 937 C C . ASN A 1 118 ? -8.583 15.136 12.977 1.00 59.22 118 ASN A C 1
ATOM 939 O O . ASN A 1 118 ? -7.875 16.106 12.721 1.00 59.22 118 ASN A O 1
ATOM 943 N N . ILE A 1 119 ? -9.911 15.260 13.096 1.00 56.44 119 ILE A N 1
ATOM 944 C CA . ILE A 1 119 ? -10.624 16.552 13.047 1.00 56.44 119 ILE A CA 1
ATOM 945 C C . ILE A 1 119 ? -10.702 17.205 14.436 1.00 56.44 119 ILE A C 1
ATOM 947 O O . ILE A 1 119 ? -10.921 18.407 14.522 1.00 56.44 119 ILE A O 1
ATOM 9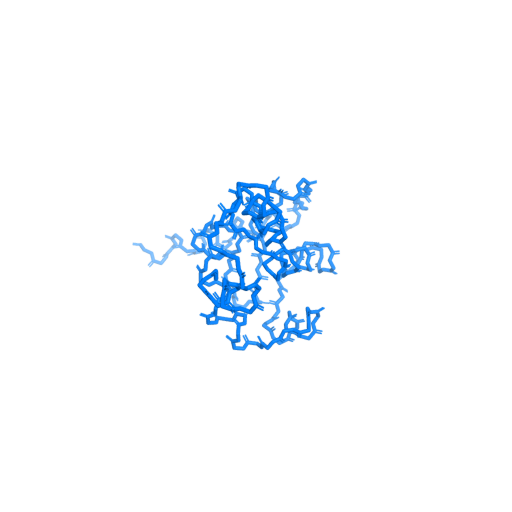51 N N . LYS A 1 120 ? -10.526 16.448 15.526 1.00 49.19 120 LYS A N 1
ATOM 952 C CA . LYS A 1 120 ? -10.633 16.986 16.894 1.00 49.19 120 LYS A CA 1
ATOM 953 C C . LYS A 1 120 ? -9.357 17.670 17.391 1.00 49.19 120 LYS A C 1
ATOM 955 O O . LYS A 1 120 ? -9.427 18.377 18.391 1.00 49.19 120 LYS A O 1
ATOM 960 N N . ASP A 1 121 ? -8.242 17.474 16.691 1.00 45.00 121 ASP A N 1
ATOM 961 C CA . ASP A 1 121 ? -6.922 18.006 17.053 1.00 45.00 121 ASP A CA 1
ATOM 962 C C . ASP A 1 121 ? -6.510 19.259 16.239 1.00 45.00 121 ASP A C 1
ATOM 964 O O . ASP A 1 121 ? -5.358 19.685 16.319 1.00 45.00 121 ASP A O 1
ATOM 968 N N . ASN A 1 122 ? -7.439 19.870 15.486 1.00 39.72 122 ASN A N 1
ATOM 969 C CA . ASN A 1 122 ? -7.289 21.164 14.788 1.00 39.72 122 ASN A CA 1
ATOM 970 C C . ASN A 1 122 ? -8.395 22.144 15.200 1.00 39.72 122 ASN A C 1
ATOM 972 O O . ASN A 1 122 ? -8.147 23.368 15.112 1.00 39.72 122 ASN A O 1
#

Radius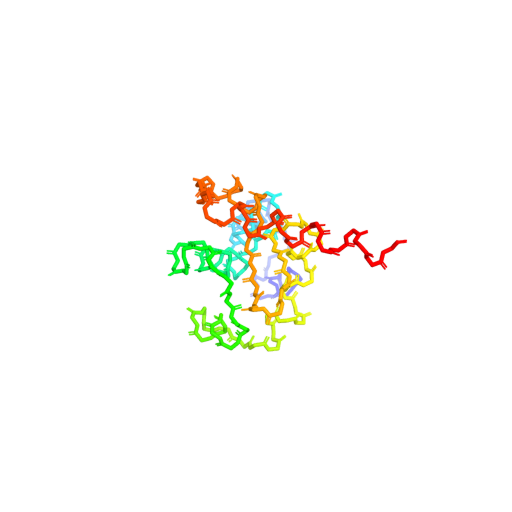 of gyration: 18.45 Å; chains: 1; bounding box: 44×33×51 Å

Sequence (122 aa):
IRDFAEVYGKDKIDLEVTQKALNIMEVDDMGLDYTDKNLILTMIDRFNGKPVGLDTLASSTGEDANTIEDVYEPYLLQIGFIARTPRGRICLQKAYEHFDRQMPESIKSVIKELKADNIKDN